Protein AF-A0A953WC59-F1 (afdb_monomer_lite)

pLDDT: mean 87.76, std 14.59, range [43.03, 98.75]

Sequence (164 aa):
MSSVAFHPDHATNGLLYVVTGEAIPNGKTPHYSAPQDETPNAFDNVLYEFRVSAGDPDQVDPASKRELLRVRRPSGSHTMSDLVFGGDGFLYVSLGDGGLTPTGTPTGFYANGQDTSNPFGCVLRLDVDAIGPNGRYAIPPDNPFAGGVGGIPELFAWGLRNPW

Radius of gyration: 16.16 Å; chains: 1; bounding box: 38×31×48 Å

Foldseek 3Di:
DKEKDAQPVCVPFQKMKMKDKDFQDPDDDFPEEQDDDDDFDRIKIWMWMWGADPVDSVHTDPVRIDTQGIYGAREPPQAWDYWDQDPVRWIKTDTAQRDDDDPPDPDPRRQSLVQQAGRHQFIFTWAQVDQPPVRGTAQDCPAPCCVVPRHHSRGRHGPHHRDD

Secondary structure (DSSP, 8-state):
--EEEE-TTHHHH-EEEEEEEEE--TTPPPSEEPPPSS---SEEEEEEEEEEETTEEEEE-GGG-EEEEEEE-SSSSS-EEEEEE-TTSPEEEEE-------SS---TTS-GGG-TTSSSSEEEEEB-SS--TTSS-BPPTTSTTTTSSSS-TTEEEE--S---

Structure (mmCIF, N/CA/C/O backbone):
data_AF-A0A953WC59-F1
#
_entry.id   AF-A0A953WC59-F1
#
loop_
_atom_site.group_PDB
_atom_site.id
_atom_site.type_symbol
_atom_site.label_atom_id
_atom_site.label_alt_id
_atom_site.label_comp_id
_atom_site.label_asym_id
_atom_site.label_entity_id
_atom_site.label_seq_id
_atom_site.pdbx_PDB_ins_code
_atom_site.Cartn_x
_atom_site.Cartn_y
_atom_site.Cartn_z
_atom_site.occupancy
_atom_site.B_iso_or_equiv
_atom_site.auth_seq_id
_atom_site.auth_comp_id
_atom_site.auth_asym_id
_atom_site.auth_atom_id
_atom_site.pdbx_PDB_model_num
ATOM 1 N N . MET A 1 1 ? -0.828 13.401 -5.218 1.00 60.66 1 MET A N 1
ATOM 2 C CA . MET A 1 1 ? -2.238 13.136 -4.877 1.00 60.66 1 MET A CA 1
ATOM 3 C C . MET A 1 1 ? -2.265 12.275 -3.628 1.00 60.66 1 MET A C 1
ATOM 5 O O . MET A 1 1 ? -1.252 11.641 -3.341 1.00 60.66 1 MET A O 1
ATOM 9 N N . SER A 1 2 ? -3.365 12.324 -2.887 1.00 78.31 2 SER A N 1
ATOM 10 C CA . SER A 1 2 ? -3.596 11.504 -1.699 1.00 78.31 2 SER A CA 1
ATOM 11 C C . SER A 1 2 ? -4.987 10.891 -1.832 1.00 78.31 2 SER A C 1
ATOM 13 O O . SER A 1 2 ? -5.906 11.600 -2.237 1.00 78.31 2 SER A O 1
ATOM 15 N N . SER A 1 3 ? -5.122 9.603 -1.529 1.00 93.69 3 SER A N 1
ATOM 16 C CA . SER A 1 3 ? -6.393 8.863 -1.533 1.00 93.69 3 SER A CA 1
ATOM 17 C C . SER A 1 3 ? -6.604 8.221 -0.162 1.00 93.69 3 SER A C 1
ATOM 19 O O . SER A 1 3 ? -5.647 8.052 0.606 1.00 93.69 3 SER A O 1
ATOM 21 N N . VAL A 1 4 ? -7.860 7.916 0.153 1.00 95.94 4 VAL A N 1
ATOM 22 C CA . VAL A 1 4 ? -8.286 7.286 1.401 1.00 95.94 4 VAL A CA 1
ATOM 23 C C . VAL A 1 4 ? -9.277 6.169 1.101 1.00 95.94 4 VAL A C 1
ATOM 25 O O . VAL A 1 4 ? -10.195 6.355 0.307 1.00 95.94 4 VAL A O 1
ATOM 28 N N . ALA A 1 5 ? -9.119 5.032 1.772 1.00 97.69 5 ALA A N 1
ATOM 29 C CA . ALA A 1 5 ? -10.076 3.934 1.739 1.00 97.69 5 ALA A CA 1
ATOM 30 C C . ALA A 1 5 ? -10.413 3.490 3.162 1.00 97.69 5 ALA A C 1
ATOM 32 O O . ALA A 1 5 ? -9.525 3.335 3.999 1.00 97.69 5 ALA A O 1
ATOM 33 N N . PHE A 1 6 ? -11.693 3.266 3.434 1.00 97.94 6 PHE A N 1
ATOM 34 C CA . PHE A 1 6 ? -12.138 2.635 4.673 1.00 97.94 6 PHE A CA 1
ATOM 35 C C . PHE A 1 6 ? -12.116 1.122 4.503 1.00 97.94 6 PHE A C 1
ATOM 37 O O . PHE A 1 6 ? -12.484 0.619 3.441 1.00 97.94 6 PHE A O 1
ATOM 44 N N . HIS A 1 7 ? -11.708 0.407 5.548 1.00 98.50 7 HIS A N 1
ATOM 45 C CA . HIS A 1 7 ? -11.833 -1.044 5.573 1.00 98.50 7 HIS A CA 1
ATOM 46 C C . HIS A 1 7 ? -13.302 -1.462 5.352 1.00 98.50 7 HIS A C 1
ATOM 48 O O . HIS A 1 7 ? -14.191 -0.768 5.858 1.00 98.50 7 HIS A O 1
ATOM 54 N N . PRO A 1 8 ? -13.601 -2.585 4.671 1.00 98.44 8 PRO A N 1
ATOM 55 C CA . PRO A 1 8 ? -14.975 -3.075 4.521 1.00 98.44 8 PRO A CA 1
ATOM 56 C C . PRO A 1 8 ? -15.700 -3.227 5.867 1.00 98.44 8 PRO A C 1
ATOM 58 O O . PRO A 1 8 ? -16.866 -2.866 6.003 1.00 98.44 8 PRO A O 1
ATOM 61 N N . ASP A 1 9 ? -14.953 -3.646 6.888 1.00 97.75 9 ASP A N 1
ATOM 62 C CA . ASP A 1 9 ? -15.405 -3.758 8.279 1.00 97.75 9 ASP A CA 1
ATOM 63 C C . ASP A 1 9 ? -15.117 -2.512 9.144 1.00 97.75 9 ASP A C 1
ATOM 65 O O . ASP A 1 9 ? -15.052 -2.609 10.369 1.00 97.75 9 ASP A O 1
ATOM 69 N N . HIS A 1 10 ? -14.955 -1.320 8.556 1.00 97.56 10 HIS A N 1
ATOM 70 C CA . HIS A 1 10 ? -14.622 -0.093 9.302 1.00 97.56 10 HIS A CA 1
ATOM 71 C C . HIS A 1 10 ? -15.570 0.179 10.479 1.00 97.56 10 HIS A C 1
ATOM 73 O O . HIS A 1 10 ? -15.134 0.626 11.536 1.00 97.56 10 HIS A O 1
ATOM 79 N N . ALA A 1 11 ? -16.859 -0.144 10.341 1.00 95.50 11 ALA A N 1
ATOM 80 C CA . ALA A 1 11 ? -17.836 0.029 11.416 1.00 95.50 11 ALA A CA 1
ATOM 81 C C . ALA A 1 11 ? -17.515 -0.787 12.685 1.00 95.50 11 ALA A C 1
ATOM 83 O O . ALA A 1 11 ? -17.990 -0.440 13.765 1.00 95.50 11 ALA A O 1
ATOM 84 N N . THR A 1 12 ? -16.734 -1.864 12.571 1.00 95.75 12 THR A N 1
ATOM 85 C CA . THR A 1 12 ? -16.360 -2.733 13.696 1.00 95.75 12 THR A CA 1
ATOM 86 C C . THR A 1 12 ? -14.880 -2.627 14.054 1.00 95.75 12 THR A C 1
ATOM 88 O O . THR A 1 12 ? -14.545 -2.690 15.236 1.00 95.75 12 THR A O 1
ATOM 91 N N . ASN A 1 13 ? -13.990 -2.445 13.073 1.00 96.50 13 ASN A N 1
ATOM 92 C CA . ASN A 1 13 ? -12.543 -2.412 13.301 1.00 96.50 13 ASN A CA 1
ATOM 93 C C . ASN A 1 13 ? -11.934 -0.999 13.303 1.00 96.50 13 ASN A C 1
ATOM 95 O O . ASN A 1 13 ? -10.804 -0.820 13.769 1.00 96.50 13 ASN A O 1
ATOM 99 N N . GLY A 1 14 ? -12.675 -0.001 12.812 1.00 97.62 14 GLY A N 1
ATOM 100 C CA . GLY A 1 14 ? -12.256 1.394 12.769 1.00 97.62 14 GLY A CA 1
ATOM 101 C C . GLY A 1 14 ? -11.068 1.680 11.849 1.00 97.62 14 GLY A C 1
ATOM 102 O O . GLY A 1 14 ? -10.428 2.714 12.023 1.00 97.62 14 GLY A O 1
ATOM 103 N N . LEU A 1 15 ? -10.719 0.771 10.932 1.00 98.38 15 LEU A N 1
ATOM 104 C CA . LEU A 1 15 ? -9.520 0.873 10.098 1.00 98.38 15 LEU A CA 1
ATOM 105 C C . LEU A 1 15 ? -9.747 1.687 8.820 1.00 98.38 15 LEU A C 1
ATOM 107 O O . LEU A 1 15 ? -10.731 1.509 8.098 1.00 98.38 15 LEU A O 1
ATOM 111 N N . LEU A 1 16 ? -8.776 2.539 8.506 1.00 98.06 16 LEU A N 1
ATOM 112 C CA . LEU A 1 16 ? -8.706 3.293 7.261 1.00 98.06 16 LEU A CA 1
ATOM 113 C C . LEU A 1 16 ? -7.269 3.361 6.744 1.00 98.06 16 LEU A C 1
ATOM 115 O O . LEU A 1 16 ? -6.303 3.304 7.507 1.00 98.06 16 LEU A O 1
ATOM 119 N N . TYR A 1 17 ? -7.144 3.528 5.436 1.00 98.25 17 TYR A N 1
ATOM 120 C CA . TYR A 1 17 ? -5.886 3.493 4.711 1.00 98.25 17 TYR A CA 1
ATOM 121 C C . TYR A 1 17 ? -5.707 4.791 3.953 1.00 98.25 17 TYR A C 1
ATOM 123 O O . TYR A 1 17 ? -6.645 5.280 3.330 1.00 98.25 17 TYR A O 1
ATOM 131 N N . VAL A 1 18 ? -4.504 5.350 4.005 1.00 96.69 18 VAL A N 1
ATOM 132 C CA . VAL A 1 18 ? -4.177 6.621 3.361 1.00 96.69 18 VAL A CA 1
ATOM 133 C C . VAL A 1 18 ? -2.921 6.446 2.538 1.00 96.69 18 VAL A C 1
ATOM 135 O O . VAL A 1 18 ? -1.891 6.016 3.057 1.00 96.69 18 VAL A O 1
ATOM 138 N N . VAL A 1 19 ? -2.981 6.851 1.274 1.00 94.44 19 VAL A N 1
ATOM 139 C CA . VAL A 1 19 ? -1.781 7.065 0.475 1.00 94.44 19 VAL A CA 1
ATOM 140 C C . VAL A 1 19 ? -1.440 8.544 0.463 1.00 94.44 19 VAL A C 1
ATOM 142 O O . VAL A 1 19 ? -2.303 9.398 0.263 1.00 94.44 19 VAL A O 1
ATOM 145 N N . THR A 1 20 ? -0.168 8.867 0.668 1.00 92.06 20 THR A N 1
ATOM 146 C CA . THR A 1 20 ? 0.317 10.244 0.588 1.00 92.06 20 THR A CA 1
ATOM 147 C C . THR A 1 20 ? 1.739 10.327 0.040 1.00 92.06 20 THR A C 1
ATOM 149 O O . THR A 1 20 ? 2.443 9.326 -0.094 1.00 92.06 20 THR A O 1
ATOM 152 N N . GLY A 1 21 ? 2.156 11.544 -0.308 1.00 90.06 21 GLY A N 1
ATOM 153 C CA . GLY A 1 21 ? 3.548 11.862 -0.593 1.00 90.06 21 GLY A CA 1
ATOM 154 C C . GLY A 1 21 ? 4.258 12.402 0.637 1.00 90.06 21 GLY A C 1
ATOM 155 O O . GLY A 1 21 ? 3.756 13.325 1.270 1.00 90.06 21 GLY A O 1
ATOM 156 N N . GLU A 1 22 ? 5.446 11.890 0.928 1.00 89.25 22 GLU A N 1
ATOM 157 C CA . GLU A 1 22 ? 6.306 12.419 1.989 1.00 89.25 22 GLU A CA 1
ATOM 158 C C . GLU A 1 22 ? 7.644 12.839 1.414 1.00 89.25 22 GLU A C 1
ATOM 160 O O . GLU A 1 22 ? 8.202 12.111 0.596 1.00 89.25 22 GLU A O 1
ATOM 165 N N . ALA A 1 23 ? 8.174 13.986 1.849 1.00 88.25 23 ALA A N 1
ATOM 166 C CA . ALA A 1 23 ? 9.567 14.311 1.569 1.00 88.25 23 ALA A CA 1
ATOM 167 C C . ALA A 1 23 ? 10.449 13.201 2.153 1.00 88.25 23 ALA A C 1
ATOM 169 O O . ALA A 1 23 ? 10.152 12.745 3.258 1.00 88.25 23 ALA A O 1
ATOM 170 N N . ILE A 1 24 ? 11.492 12.765 1.438 1.00 80.00 24 ILE A N 1
ATOM 171 C CA . ILE A 1 24 ? 12.379 11.682 1.884 1.00 80.00 24 ILE A CA 1
ATOM 172 C C . ILE A 1 24 ? 12.882 12.033 3.288 1.00 80.00 24 ILE A C 1
ATOM 174 O O . ILE A 1 24 ? 13.677 12.967 3.435 1.00 80.00 24 ILE A O 1
ATOM 178 N N . PRO A 1 25 ? 12.448 11.309 4.333 1.00 65.38 25 PRO 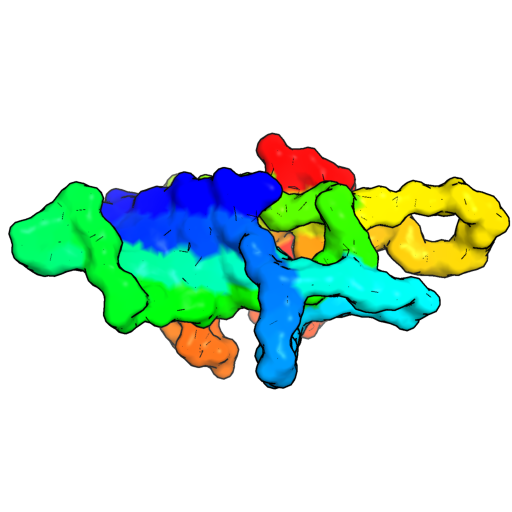A N 1
ATOM 179 C CA . PRO A 1 25 ? 12.965 11.542 5.667 1.00 65.38 25 PRO A CA 1
ATOM 180 C C . PRO A 1 25 ? 14.416 11.063 5.696 1.00 65.38 25 PRO A C 1
ATOM 182 O O . PRO A 1 25 ? 14.709 9.989 5.164 1.00 65.38 25 PRO A O 1
ATOM 185 N N . ASN A 1 26 ? 15.313 11.827 6.330 1.00 58.72 26 ASN A N 1
ATOM 186 C CA . ASN A 1 26 ? 16.713 11.443 6.543 1.00 58.72 26 ASN A CA 1
ATOM 187 C C . ASN A 1 26 ? 16.813 9.990 7.055 1.00 58.72 26 ASN A C 1
ATOM 189 O O . ASN A 1 26 ? 16.594 9.730 8.235 1.00 58.72 26 ASN A O 1
ATOM 193 N N . GLY A 1 27 ? 17.147 9.049 6.166 1.00 64.56 27 GLY A N 1
ATOM 194 C CA . GLY A 1 27 ? 17.501 7.672 6.519 1.00 64.56 27 GLY A CA 1
ATOM 195 C C . GLY A 1 27 ? 16.404 6.600 6.465 1.00 64.56 27 GLY A C 1
ATOM 196 O O . GLY A 1 27 ? 16.697 5.473 6.856 1.00 64.56 27 GLY A O 1
ATOM 197 N N . LYS A 1 28 ? 15.176 6.863 5.982 1.00 80.62 28 LYS A N 1
ATOM 198 C CA . LYS A 1 28 ? 14.216 5.759 5.747 1.00 80.62 28 LYS A CA 1
ATOM 199 C C . LYS A 1 28 ? 14.513 5.025 4.434 1.00 80.62 28 LYS A C 1
ATOM 201 O O . LYS A 1 28 ? 14.502 5.630 3.362 1.00 80.62 28 LYS A O 1
ATOM 206 N N . THR A 1 29 ? 14.723 3.713 4.521 1.00 87.06 29 THR A N 1
ATOM 207 C CA . THR A 1 29 ? 14.845 2.823 3.357 1.00 87.06 29 THR A CA 1
ATOM 208 C C . THR A 1 29 ? 13.453 2.516 2.791 1.00 87.06 29 THR A C 1
ATOM 210 O O . THR A 1 29 ? 12.600 2.053 3.552 1.00 87.06 29 THR A O 1
ATOM 213 N N . PRO A 1 30 ? 13.183 2.776 1.498 1.00 89.81 30 PRO A N 1
ATOM 214 C CA . PRO A 1 30 ? 11.923 2.393 0.865 1.00 89.81 30 PRO A CA 1
ATOM 215 C C . PRO A 1 30 ? 11.865 0.873 0.634 1.00 89.81 30 PRO A C 1
ATOM 217 O O . PRO A 1 30 ? 12.903 0.225 0.518 1.00 89.81 30 PRO A O 1
ATOM 220 N N . HIS A 1 31 ? 10.659 0.311 0.516 1.00 92.38 31 HIS A N 1
ATOM 221 C CA . HIS A 1 31 ? 10.465 -1.082 0.088 1.00 92.38 31 HIS A CA 1
ATOM 222 C C . HIS A 1 31 ? 10.858 -1.270 -1.373 1.00 92.38 31 HIS A C 1
ATOM 224 O O . HIS A 1 31 ? 11.502 -2.253 -1.719 1.00 92.38 31 HIS A O 1
ATOM 230 N N . TYR A 1 32 ? 10.496 -0.297 -2.210 1.00 90.19 32 TYR A N 1
ATOM 231 C CA . TYR A 1 32 ? 10.817 -0.287 -3.630 1.00 90.19 32 TYR A CA 1
ATOM 232 C C . TYR A 1 32 ? 11.371 1.066 -4.056 1.00 90.19 32 TYR A C 1
ATOM 234 O O . TYR A 1 32 ? 10.926 2.123 -3.601 1.00 90.19 32 TYR A O 1
ATOM 242 N N . SER A 1 33 ? 12.313 1.035 -4.988 1.00 84.25 33 SER A N 1
ATOM 243 C CA . SER A 1 33 ? 12.838 2.215 -5.662 1.00 84.25 33 SER A CA 1
ATOM 244 C C . SER A 1 33 ? 12.948 1.941 -7.147 1.00 84.25 33 SER A C 1
ATOM 246 O O . SER A 1 33 ? 13.307 0.834 -7.541 1.00 84.25 33 SER A O 1
ATOM 248 N N . ALA A 1 34 ? 12.675 2.955 -7.964 1.00 70.81 34 ALA A N 1
ATOM 249 C CA . ALA A 1 34 ? 12.973 2.862 -9.385 1.00 70.81 34 ALA A CA 1
ATOM 250 C C . ALA A 1 34 ? 14.483 2.636 -9.592 1.00 70.81 34 ALA A C 1
ATOM 252 O O . ALA A 1 34 ? 15.277 3.181 -8.814 1.00 70.81 34 ALA A O 1
ATOM 253 N N . PRO A 1 35 ? 14.890 1.877 -10.625 1.00 61.28 35 PRO A N 1
ATOM 254 C CA . PRO A 1 35 ? 16.278 1.847 -11.073 1.00 61.28 35 PRO A CA 1
ATOM 255 C C . PRO A 1 35 ? 16.749 3.286 -11.339 1.00 61.28 35 PRO A C 1
ATOM 257 O O . PRO A 1 35 ? 16.099 4.026 -12.076 1.00 61.28 35 PRO A O 1
ATOM 260 N N . GLN A 1 36 ? 17.819 3.723 -10.674 1.00 55.97 36 GLN A N 1
ATOM 261 C CA . GLN A 1 36 ? 18.289 5.111 -10.720 1.00 55.97 36 GLN A CA 1
ATOM 262 C C . GLN A 1 36 ? 19.367 5.309 -11.781 1.00 55.97 36 GLN A C 1
ATOM 264 O O . GLN A 1 36 ? 20.365 4.600 -11.754 1.00 55.97 36 GLN A O 1
ATOM 269 N N . ASP A 1 37 ? 19.208 6.351 -12.600 1.00 48.97 37 ASP A N 1
ATOM 270 C CA . ASP A 1 37 ? 20.336 7.071 -13.215 1.00 48.97 37 ASP A CA 1
ATOM 271 C C . ASP A 1 37 ? 20.224 8.606 -13.095 1.00 48.97 37 ASP A C 1
ATOM 273 O O . ASP A 1 37 ? 21.150 9.323 -13.459 1.00 48.97 37 ASP A O 1
ATOM 277 N N . GLU A 1 38 ? 19.154 9.152 -12.503 1.00 50.44 38 GLU A N 1
ATOM 278 C CA . GLU A 1 38 ? 19.040 10.596 -12.264 1.00 50.44 38 GLU A CA 1
ATOM 279 C C . GLU A 1 38 ? 18.522 10.907 -10.857 1.00 50.44 38 GLU A C 1
ATOM 281 O O . GLU A 1 38 ? 17.850 10.097 -10.214 1.00 50.44 38 GLU A O 1
ATOM 286 N N . THR A 1 39 ? 18.926 12.082 -10.369 1.00 53.12 39 THR A N 1
ATOM 287 C CA . THR A 1 39 ? 18.705 12.647 -9.030 1.00 53.12 39 THR A CA 1
ATOM 288 C C . THR A 1 39 ? 17.409 12.144 -8.380 1.00 53.12 39 THR A C 1
ATOM 290 O O . THR A 1 39 ? 16.337 12.404 -8.928 1.00 53.12 39 THR A O 1
ATOM 293 N N . PRO A 1 40 ? 17.461 11.453 -7.220 1.00 57.72 40 PRO A N 1
ATOM 294 C CA . PRO A 1 40 ? 16.250 10.979 -6.567 1.00 57.72 40 PRO A CA 1
ATOM 295 C C . PRO A 1 40 ? 15.287 12.147 -6.368 1.00 57.72 40 PRO A C 1
ATOM 297 O O . PRO A 1 40 ? 15.658 13.145 -5.743 1.00 57.72 40 PRO A O 1
ATOM 300 N N . ASN A 1 41 ? 14.052 12.024 -6.869 1.00 65.56 41 ASN A N 1
ATOM 301 C CA . ASN A 1 41 ? 12.999 12.941 -6.459 1.00 65.56 41 ASN A CA 1
ATOM 302 C C . ASN A 1 41 ? 12.952 12.934 -4.929 1.00 65.56 41 ASN A C 1
ATOM 304 O O . ASN A 1 41 ? 12.994 11.869 -4.317 1.00 65.56 41 ASN A O 1
ATOM 308 N N . ALA A 1 42 ? 12.845 14.108 -4.315 1.00 77.38 42 ALA A N 1
ATOM 309 C CA . ALA A 1 42 ? 12.883 14.280 -2.872 1.00 77.38 42 ALA A CA 1
ATOM 310 C C . ALA A 1 42 ? 11.648 13.712 -2.145 1.00 77.38 42 ALA A C 1
ATOM 312 O O . ALA A 1 42 ? 11.413 14.106 -1.009 1.00 77.38 42 ALA A O 1
ATOM 313 N N . PHE A 1 43 ? 10.855 12.818 -2.759 1.00 85.88 43 PHE A N 1
ATOM 314 C CA . PHE A 1 43 ? 9.601 12.306 -2.207 1.00 85.88 43 PHE A CA 1
ATOM 315 C C . PHE A 1 43 ? 9.404 10.791 -2.380 1.00 85.88 43 PHE A C 1
ATOM 317 O O . PHE A 1 43 ? 9.690 10.221 -3.434 1.00 85.88 43 PHE A O 1
ATOM 324 N N . ASP A 1 44 ? 8.793 10.168 -1.374 1.00 89.69 44 ASP A N 1
ATOM 325 C CA . ASP A 1 44 ? 8.259 8.805 -1.418 1.00 89.69 44 ASP A CA 1
ATOM 326 C C . ASP A 1 44 ? 6.727 8.831 -1.544 1.00 89.69 44 ASP A C 1
ATOM 328 O O . ASP A 1 44 ? 6.067 9.744 -1.044 1.00 89.69 44 ASP A O 1
ATOM 332 N N . ASN A 1 45 ? 6.148 7.808 -2.175 1.00 91.38 45 ASN A N 1
ATOM 333 C CA . ASN A 1 45 ? 4.762 7.422 -1.912 1.00 91.38 45 ASN A CA 1
ATOM 334 C C . ASN A 1 45 ? 4.729 6.544 -0.664 1.00 91.38 45 ASN A C 1
ATOM 336 O O . ASN A 1 45 ? 5.546 5.629 -0.543 1.00 91.38 45 ASN A O 1
ATOM 340 N N . VAL A 1 46 ? 3.781 6.796 0.232 1.00 94.19 46 VAL A N 1
ATOM 341 C CA . VAL A 1 46 ? 3.643 6.033 1.471 1.00 94.19 46 VAL A CA 1
ATOM 342 C C . VAL A 1 46 ? 2.188 5.650 1.678 1.00 94.19 46 VAL A C 1
ATOM 344 O O . VAL A 1 46 ? 1.314 6.514 1.632 1.00 94.19 46 VAL A O 1
ATOM 347 N N . LEU A 1 47 ? 1.953 4.360 1.909 1.00 97.31 47 LEU A N 1
ATOM 348 C CA . LEU A 1 47 ? 0.680 3.802 2.346 1.00 97.31 47 LEU A CA 1
ATOM 349 C C . LEU A 1 47 ? 0.708 3.619 3.859 1.00 97.31 47 LEU A C 1
ATOM 351 O O . LEU A 1 47 ? 1.560 2.902 4.394 1.00 97.31 47 LEU A O 1
ATOM 355 N N . TYR A 1 48 ? -0.252 4.237 4.528 1.00 97.31 48 TYR A N 1
ATOM 356 C CA . TYR A 1 48 ? -0.480 4.112 5.955 1.00 97.31 48 TYR A CA 1
ATOM 357 C C . TYR A 1 48 ? -1.803 3.418 6.242 1.00 97.31 48 TYR A C 1
ATOM 359 O O . TYR A 1 48 ? -2.777 3.628 5.528 1.00 97.31 48 TYR A O 1
ATOM 367 N N . GLU A 1 49 ? -1.830 2.662 7.332 1.00 98.31 49 GLU A N 1
ATOM 368 C CA . GLU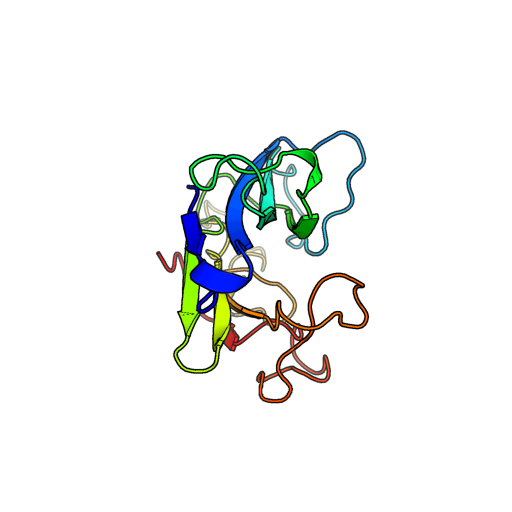 A 1 49 ? -3.041 2.280 8.050 1.00 98.31 49 GLU A CA 1
ATOM 369 C C . GLU A 1 49 ? -3.178 3.158 9.300 1.00 98.31 49 GLU A C 1
ATOM 371 O O . GLU A 1 49 ? -2.189 3.454 9.981 1.00 98.31 49 GLU A O 1
ATOM 376 N N . PHE A 1 50 ? -4.409 3.550 9.602 1.00 98.25 50 PHE A N 1
ATOM 377 C CA . PHE A 1 50 ? -4.813 4.205 10.838 1.00 98.25 50 PHE A CA 1
ATOM 378 C C . PHE A 1 50 ? -6.043 3.509 11.414 1.00 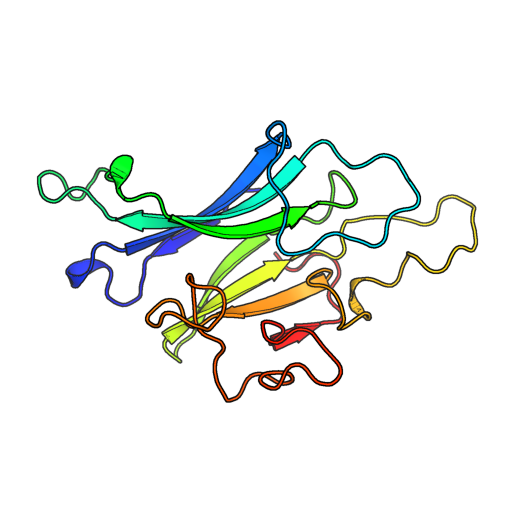98.25 50 PHE A C 1
ATOM 380 O O . PHE A 1 50 ? -6.772 2.808 10.710 1.00 98.25 50 PHE A O 1
ATOM 387 N N . ARG A 1 51 ? -6.305 3.774 12.692 1.00 98.19 51 ARG A N 1
ATOM 388 C CA . ARG A 1 51 ? -7.546 3.435 13.378 1.00 98.19 51 ARG A CA 1
ATOM 389 C C . ARG A 1 51 ? -8.204 4.696 13.933 1.00 98.19 51 ARG A C 1
ATOM 391 O O . ARG A 1 51 ? -7.505 5.589 14.416 1.00 98.19 51 ARG A O 1
ATOM 398 N N . VAL A 1 52 ? -9.532 4.765 13.894 1.00 97.75 52 VAL A N 1
ATOM 399 C CA . VAL A 1 52 ? -10.285 5.807 14.610 1.00 97.75 52 VAL A CA 1
ATOM 400 C C . VAL A 1 52 ? -10.120 5.679 16.128 1.00 97.75 52 VAL A C 1
ATOM 402 O O . VAL A 1 52 ? -9.890 4.593 16.665 1.00 97.75 52 VAL A O 1
ATOM 405 N N . SER A 1 53 ? -10.205 6.801 16.831 1.00 95.69 53 SER A N 1
ATOM 406 C CA . SER A 1 53 ? -10.117 6.866 18.283 1.00 95.69 53 SER A CA 1
ATOM 407 C C . SER A 1 53 ? -11.296 6.137 18.919 1.00 95.69 53 SER A C 1
ATOM 409 O O . SER A 1 53 ? -12.447 6.309 18.525 1.00 95.69 53 SER A O 1
ATOM 411 N N . ALA A 1 54 ? -11.029 5.367 19.976 1.00 90.69 54 ALA A N 1
ATOM 412 C CA . ALA A 1 54 ? -12.079 4.682 20.730 1.00 90.69 54 ALA A CA 1
ATOM 413 C C . ALA A 1 54 ? -13.060 5.653 21.419 1.00 90.69 54 ALA A C 1
ATOM 415 O O . ALA A 1 54 ? -14.177 5.261 21.749 1.00 90.69 54 ALA A O 1
ATOM 416 N N . GLY A 1 55 ? -12.634 6.898 21.672 1.00 93.00 55 GLY A N 1
ATOM 417 C CA . GLY A 1 55 ? -13.452 7.928 22.320 1.00 93.00 55 GLY A CA 1
ATOM 418 C C . GLY A 1 55 ? -14.149 8.889 21.356 1.00 93.00 55 GLY A C 1
ATOM 419 O O . GLY A 1 55 ? -15.034 9.620 21.792 1.00 93.00 55 GLY A O 1
ATOM 420 N N . ASP A 1 56 ? -13.751 8.902 20.082 1.00 94.75 56 ASP A N 1
ATOM 421 C CA . ASP A 1 56 ? -14.314 9.781 19.055 1.00 94.75 56 ASP A CA 1
ATOM 422 C C . ASP A 1 56 ? -14.140 9.138 17.663 1.00 94.75 56 ASP A C 1
ATOM 424 O O . ASP A 1 56 ? -13.033 9.169 17.115 1.00 94.75 56 ASP A O 1
ATOM 428 N N . PRO A 1 57 ? -15.198 8.537 17.084 1.00 91.06 57 PRO A N 1
ATOM 429 C CA . PRO A 1 57 ? -15.117 7.876 15.782 1.00 91.06 57 PRO A CA 1
ATOM 430 C C . PRO A 1 57 ? -14.892 8.851 14.613 1.00 91.06 57 PRO A C 1
ATOM 432 O O . PRO A 1 57 ? -14.562 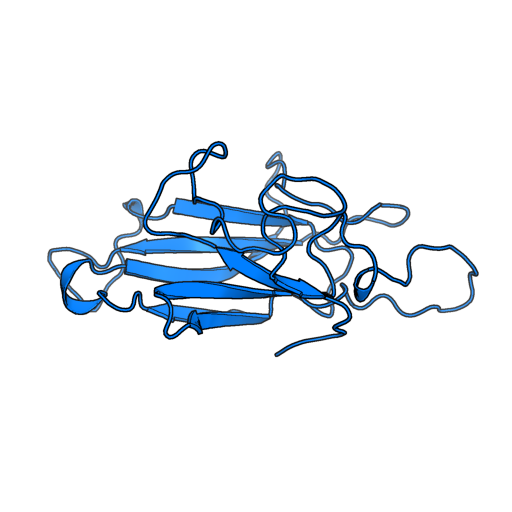8.393 13.521 1.00 91.06 57 PRO A O 1
ATOM 435 N N . ASP A 1 58 ? -15.014 10.166 14.833 1.00 93.94 58 ASP A N 1
ATOM 436 C CA . ASP A 1 58 ? -14.733 11.197 13.827 1.00 93.94 58 ASP A CA 1
ATOM 437 C C . ASP A 1 58 ? -13.254 11.640 13.834 1.00 93.94 58 ASP A C 1
ATOM 439 O O . ASP A 1 58 ? -12.848 12.510 13.057 1.00 93.94 58 ASP A O 1
ATOM 443 N N . GLN A 1 59 ? -12.414 11.036 14.686 1.00 96.12 59 GLN A N 1
ATOM 444 C CA . GLN A 1 59 ? -10.981 11.325 14.768 1.00 96.12 59 GLN A CA 1
ATOM 445 C C . GLN A 1 59 ? -10.134 10.063 14.636 1.00 96.12 59 GLN A C 1
ATOM 447 O O . GLN A 1 59 ? -10.398 9.050 15.273 1.00 96.12 59 GLN A O 1
ATOM 452 N N . VAL A 1 60 ? -9.047 10.136 13.865 1.00 96.62 60 VAL A N 1
ATOM 453 C CA . VAL A 1 60 ? -8.013 9.090 13.855 1.00 96.62 60 VAL A CA 1
ATOM 454 C C . VAL A 1 60 ? -7.152 9.174 15.111 1.00 96.62 60 VAL A C 1
ATOM 456 O O . VAL A 1 60 ? -6.769 10.269 15.515 1.00 96.62 60 VAL A O 1
ATOM 459 N N . ASP A 1 61 ? -6.797 8.034 15.704 1.00 97.31 61 ASP A N 1
ATOM 460 C CA . ASP A 1 61 ? -5.766 7.972 16.740 1.00 97.31 61 ASP A CA 1
ATOM 461 C C . ASP A 1 61 ? -4.381 8.080 16.075 1.00 97.31 61 ASP A C 1
ATOM 463 O O . ASP A 1 61 ? -3.962 7.144 15.385 1.00 97.31 61 ASP A O 1
ATOM 467 N N . PRO A 1 62 ? -3.612 9.169 16.271 1.00 95.12 62 PRO A N 1
ATOM 468 C CA . PRO A 1 62 ? -2.301 9.310 15.644 1.00 95.12 62 PRO A CA 1
ATOM 469 C C . PRO A 1 62 ? -1.295 8.240 16.088 1.00 95.12 62 PRO A C 1
ATOM 471 O O . PRO A 1 62 ? -0.358 7.942 15.341 1.00 95.12 62 PRO A O 1
ATOM 474 N N . ALA A 1 63 ? -1.474 7.654 17.279 1.00 96.94 63 ALA A N 1
ATOM 475 C CA . ALA A 1 63 ? -0.619 6.588 17.792 1.00 96.94 63 ALA A CA 1
ATOM 476 C C . ALA A 1 63 ? -0.857 5.246 17.079 1.00 96.94 63 ALA A C 1
ATOM 478 O O . ALA A 1 63 ? 0.021 4.385 17.096 1.00 96.94 63 ALA A O 1
ATOM 479 N N . SER A 1 64 ? -1.998 5.084 16.400 1.00 97.50 64 SER A N 1
ATOM 480 C CA . SER A 1 64 ? -2.331 3.879 15.629 1.00 97.50 64 SER A CA 1
ATOM 481 C C . SER A 1 64 ? -1.603 3.775 14.282 1.00 97.50 64 SER A C 1
ATOM 483 O O . SER A 1 64 ? -1.646 2.724 13.644 1.00 97.50 64 SER A O 1
ATOM 485 N N . LYS A 1 65 ? -0.932 4.849 13.839 1.00 96.75 65 LYS A N 1
ATOM 486 C CA . LYS A 1 65 ? -0.314 4.939 12.511 1.00 96.75 65 LYS A CA 1
ATOM 487 C C . LYS A 1 65 ? 0.657 3.785 12.249 1.00 96.75 65 LYS A C 1
ATOM 489 O O . LYS A 1 65 ? 1.723 3.715 12.865 1.00 96.75 65 LYS A O 1
ATOM 494 N N . ARG A 1 66 ? 0.367 2.968 11.233 1.00 97.12 66 ARG A N 1
ATOM 495 C CA . ARG A 1 66 ? 1.259 1.907 10.744 1.00 97.12 66 ARG A CA 1
ATOM 496 C C . ARG A 1 66 ? 1.633 2.143 9.285 1.00 97.12 66 ARG A C 1
ATOM 498 O O . ARG A 1 66 ? 0.774 2.260 8.423 1.00 97.12 66 ARG A O 1
ATOM 505 N N . GLU A 1 67 ? 2.931 2.219 8.993 1.00 96.38 67 GLU A N 1
ATOM 506 C CA . GLU A 1 67 ? 3.431 2.270 7.611 1.00 96.38 67 GLU A CA 1
ATOM 507 C C . GLU A 1 67 ? 3.327 0.873 6.993 1.00 96.38 67 GLU A C 1
ATOM 509 O O . GLU A 1 67 ? 3.895 -0.075 7.539 1.00 96.38 67 GLU A O 1
ATOM 514 N N . LEU A 1 68 ? 2.620 0.732 5.875 1.00 97.31 68 LEU A N 1
ATOM 515 C CA . LEU A 1 68 ? 2.482 -0.544 5.173 1.00 97.31 68 LEU A CA 1
ATOM 516 C C . LEU A 1 68 ? 3.486 -0.653 4.029 1.00 97.31 68 LEU A C 1
ATOM 518 O O . LEU A 1 68 ? 4.253 -1.611 3.977 1.00 97.31 68 LEU A O 1
ATOM 522 N N . LEU A 1 69 ? 3.536 0.355 3.161 1.00 95.81 69 LEU A N 1
ATOM 523 C CA . LEU A 1 69 ? 4.359 0.345 1.956 1.00 95.81 69 LEU A CA 1
ATOM 524 C C . LEU A 1 69 ? 4.978 1.723 1.720 1.00 95.81 69 LEU A C 1
ATOM 526 O O . LEU A 1 69 ? 4.291 2.738 1.830 1.00 95.81 69 LEU A O 1
ATOM 530 N N . ARG A 1 70 ? 6.262 1.753 1.358 1.00 94.19 70 ARG A N 1
ATOM 531 C CA . ARG A 1 70 ? 6.990 2.960 0.957 1.00 94.19 70 ARG A CA 1
ATOM 532 C C . ARG A 1 70 ? 7.678 2.734 -0.382 1.00 94.19 70 ARG A C 1
ATOM 534 O O . ARG A 1 70 ? 8.496 1.828 -0.518 1.00 94.19 70 ARG A O 1
ATOM 541 N N . VAL A 1 71 ? 7.385 3.592 -1.355 1.00 92.06 71 VAL A N 1
ATOM 542 C CA . VAL A 1 71 ? 7.947 3.522 -2.710 1.00 92.06 71 VAL A CA 1
ATOM 543 C C . VAL A 1 71 ? 8.641 4.836 -3.044 1.00 92.06 71 VAL A C 1
ATOM 545 O O . VAL A 1 71 ? 7.996 5.885 -3.110 1.00 92.06 71 VAL A O 1
ATOM 548 N N . ARG A 1 72 ? 9.952 4.785 -3.291 1.00 89.38 72 ARG A N 1
ATOM 549 C CA . ARG A 1 72 ? 10.731 5.943 -3.743 1.00 89.38 72 ARG A CA 1
ATOM 550 C C . ARG A 1 72 ? 10.297 6.342 -5.142 1.00 89.38 72 ARG A C 1
ATOM 552 O O . ARG A 1 72 ? 10.399 5.541 -6.068 1.00 89.38 72 ARG A O 1
ATOM 559 N N . ARG A 1 73 ? 9.862 7.592 -5.311 1.00 83.00 73 ARG A N 1
ATOM 560 C CA . ARG A 1 73 ? 9.424 8.090 -6.616 1.00 83.00 73 ARG A CA 1
ATOM 561 C C . ARG A 1 73 ? 10.622 8.310 -7.549 1.00 83.00 73 ARG A C 1
ATOM 563 O O . ARG A 1 73 ? 11.603 8.913 -7.113 1.00 83.00 73 ARG A O 1
ATOM 570 N N . PRO A 1 74 ? 10.529 7.919 -8.830 1.00 79.56 74 PRO A N 1
ATOM 571 C CA . PRO A 1 74 ? 11.509 8.325 -9.836 1.00 79.56 74 PRO A CA 1
ATOM 572 C C . PRO A 1 74 ? 11.377 9.810 -10.201 1.00 79.56 74 PRO A C 1
ATOM 574 O O . PRO A 1 74 ? 12.375 10.462 -10.476 1.00 79.56 74 PRO A O 1
ATOM 577 N N . SER A 1 75 ? 10.161 10.370 -10.178 1.00 79.81 75 SER A N 1
ATOM 578 C CA . SER A 1 75 ? 9.903 11.771 -10.529 1.00 79.81 75 SER A CA 1
ATOM 579 C C . SER A 1 75 ? 8.718 12.358 -9.743 1.00 79.81 75 SER A C 1
ATOM 581 O O . SER A 1 75 ? 8.117 11.690 -8.896 1.00 79.81 75 SER A O 1
ATOM 583 N N . GLY A 1 76 ? 8.400 13.635 -9.977 1.00 79.12 76 GLY A N 1
ATOM 584 C CA . GLY A 1 76 ? 7.237 14.312 -9.393 1.00 79.12 76 GLY A CA 1
ATOM 585 C C . GLY A 1 76 ? 5.889 13.983 -10.053 1.00 79.12 76 GLY A C 1
ATOM 586 O O . GLY A 1 76 ? 4.862 14.434 -9.548 1.00 79.12 76 GLY A O 1
ATOM 587 N N . SER A 1 77 ? 5.870 13.228 -11.155 1.00 78.50 77 SER A N 1
ATOM 588 C CA . SER A 1 77 ? 4.673 12.897 -11.940 1.00 78.50 77 SER A CA 1
ATOM 589 C C . SER A 1 77 ? 4.329 11.399 -11.891 1.00 78.50 77 SER A C 1
ATOM 591 O O . SER A 1 77 ? 5.153 10.569 -11.517 1.00 78.50 77 SER A O 1
ATOM 593 N N . HIS A 1 78 ? 3.074 11.074 -12.237 1.00 86.56 78 HIS A N 1
ATOM 594 C CA . HIS A 1 78 ? 2.485 9.722 -12.246 1.00 86.56 78 HIS A CA 1
ATOM 595 C C . HIS A 1 78 ? 2.764 8.932 -10.955 1.00 86.56 78 HIS A C 1
ATOM 597 O O . HIS A 1 78 ? 3.534 7.971 -10.926 1.00 86.56 78 HIS A O 1
ATOM 603 N N . THR A 1 79 ? 2.162 9.392 -9.858 1.00 83.12 79 THR A N 1
ATOM 604 C CA . THR A 1 79 ? 2.409 8.870 -8.509 1.00 83.12 79 THR A CA 1
ATOM 605 C C . THR A 1 79 ? 1.461 7.721 -8.143 1.00 83.12 79 THR A C 1
ATOM 607 O O . THR A 1 79 ? 0.636 7.290 -8.945 1.00 83.12 79 THR A O 1
ATOM 610 N N . MET A 1 80 ? 1.564 7.223 -6.909 1.00 81.00 80 MET A N 1
ATOM 611 C CA . MET A 1 80 ? 0.518 6.389 -6.305 1.00 81.00 80 MET A CA 1
ATOM 612 C C . MET A 1 80 ? -0.753 7.235 -6.183 1.00 81.00 80 MET A C 1
ATOM 614 O O . MET A 1 80 ? -0.663 8.392 -5.748 1.00 81.00 80 MET A O 1
ATOM 618 N N . SER A 1 81 ? -1.876 6.719 -6.678 1.00 79.81 81 SER A N 1
ATOM 619 C CA . SER A 1 81 ? -3.038 7.555 -7.014 1.00 79.81 81 SER A CA 1
ATOM 620 C C . SER A 1 81 ? -4.271 7.183 -6.217 1.00 79.81 81 SER A C 1
ATOM 622 O O . SER A 1 81 ? -4.862 8.080 -5.619 1.00 79.81 81 SER A O 1
ATOM 624 N N . ASP A 1 82 ? -4.619 5.895 -6.170 1.00 91.88 82 ASP A N 1
ATOM 625 C CA . ASP A 1 82 ? -5.905 5.468 -5.633 1.00 91.88 82 ASP A CA 1
ATOM 626 C C . ASP A 1 82 ? -5.838 4.232 -4.728 1.00 91.88 82 ASP A C 1
ATOM 628 O O . ASP A 1 82 ? -4.916 3.413 -4.824 1.00 91.88 82 ASP A O 1
ATOM 632 N N . LEU A 1 83 ? -6.823 4.146 -3.833 1.00 96.56 83 LEU A N 1
ATOM 633 C CA . LEU A 1 83 ? -7.040 3.071 -2.875 1.00 96.56 83 LEU A CA 1
ATOM 634 C C . LEU A 1 83 ? -8.489 2.607 -2.964 1.00 96.56 83 LEU A C 1
ATOM 636 O O . LEU A 1 83 ? -9.412 3.395 -2.771 1.00 96.56 83 LEU A O 1
ATOM 640 N N . VAL A 1 84 ? -8.692 1.310 -3.169 1.00 96.94 84 VAL A N 1
ATOM 641 C CA . VAL A 1 84 ? -10.035 0.726 -3.177 1.00 96.94 84 VAL A CA 1
ATOM 642 C C . VAL A 1 84 ? -10.007 -0.688 -2.622 1.00 96.94 84 VAL A C 1
ATOM 644 O O . VAL A 1 84 ? -9.074 -1.443 -2.877 1.00 96.94 84 VAL A O 1
ATOM 647 N N . PHE A 1 85 ? -11.035 -1.060 -1.865 1.00 98.50 85 PHE A N 1
ATOM 648 C CA . PHE A 1 85 ? -11.254 -2.456 -1.504 1.00 98.50 85 PHE A CA 1
ATOM 649 C C . PHE A 1 85 ? -12.049 -3.156 -2.600 1.00 98.50 85 PHE A C 1
ATOM 651 O O . PHE A 1 85 ? -13.105 -2.675 -3.016 1.00 98.50 85 PHE A O 1
ATOM 658 N N . GLY A 1 86 ? -11.537 -4.292 -3.069 1.00 97.69 86 GLY A N 1
ATOM 659 C CA . GLY A 1 86 ? -12.278 -5.154 -3.980 1.00 97.69 86 GLY A CA 1
ATOM 660 C C . GLY A 1 86 ? -13.415 -5.880 -3.265 1.00 97.69 86 GLY A C 1
ATOM 661 O O . GLY A 1 86 ? -13.448 -5.986 -2.039 1.00 97.69 86 GLY A O 1
ATOM 662 N N . GLY A 1 87 ? -14.347 -6.440 -4.041 1.00 97.75 87 GLY A N 1
ATOM 663 C CA . GLY A 1 87 ? -15.398 -7.314 -3.498 1.00 97.75 87 GLY A CA 1
ATOM 664 C C . GLY A 1 87 ? -14.866 -8.627 -2.906 1.00 97.75 87 GLY A C 1
ATOM 665 O O . GLY A 1 87 ? -15.619 -9.368 -2.284 1.00 97.75 87 GLY A O 1
ATOM 666 N N . ASP A 1 88 ? -13.581 -8.909 -3.107 1.00 97.75 88 ASP A N 1
ATOM 667 C CA . ASP A 1 88 ? -12.829 -10.017 -2.526 1.00 97.75 88 ASP A CA 1
ATOM 668 C C . ASP A 1 88 ? -12.174 -9.674 -1.175 1.00 97.75 88 ASP A C 1
ATOM 670 O O . ASP A 1 88 ? -11.571 -10.549 -0.564 1.00 97.75 88 ASP A O 1
ATOM 674 N N . GLY A 1 89 ? -12.314 -8.433 -0.694 1.00 97.88 89 GLY A N 1
ATOM 675 C CA . GLY A 1 89 ? -11.818 -7.994 0.613 1.00 97.88 89 GLY A CA 1
ATOM 676 C C . GLY A 1 89 ? -10.371 -7.498 0.622 1.00 97.88 89 GLY A C 1
ATOM 677 O O . GLY A 1 89 ? -9.908 -7.019 1.651 1.00 97.88 89 GLY A O 1
ATOM 678 N N . PHE A 1 90 ? -9.657 -7.536 -0.506 1.00 98.75 90 PHE A N 1
ATOM 679 C CA . PHE A 1 90 ? -8.270 -7.072 -0.564 1.00 98.75 90 PHE A CA 1
ATOM 680 C C . PHE A 1 90 ? -8.162 -5.584 -0.899 1.00 98.75 90 PHE A C 1
ATOM 682 O O . PHE A 1 90 ? -9.010 -5.016 -1.593 1.00 98.75 90 PHE A O 1
ATOM 689 N N . LEU A 1 91 ? -7.083 -4.954 -0.428 1.00 98.69 91 LEU A N 1
ATOM 690 C CA . LEU A 1 91 ? -6.779 -3.560 -0.733 1.00 98.69 91 LEU A CA 1
ATOM 691 C C . LEU A 1 91 ? -6.037 -3.471 -2.068 1.00 98.69 91 LEU A C 1
ATOM 693 O O . LEU A 1 91 ? -4.926 -3.987 -2.213 1.00 98.69 91 LEU A O 1
ATOM 697 N N . TYR A 1 92 ? -6.631 -2.765 -3.022 1.00 98.38 92 TYR A N 1
ATOM 698 C CA . TYR A 1 92 ? -6.033 -2.439 -4.306 1.00 98.38 92 TYR A CA 1
ATOM 699 C C . TYR A 1 92 ? -5.404 -1.059 -4.256 1.00 98.38 92 TYR A C 1
ATOM 701 O O . TYR A 1 92 ? -6.002 -0.107 -3.750 1.00 98.38 92 TYR A O 1
ATOM 709 N N . VAL A 1 93 ? -4.198 -0.954 -4.809 1.00 97.69 93 VAL A N 1
ATOM 710 C CA . VAL A 1 93 ? -3.439 0.290 -4.795 1.00 97.69 93 VAL A CA 1
ATOM 711 C C . VAL A 1 93 ? -2.850 0.589 -6.158 1.00 97.69 93 VAL A C 1
ATOM 713 O O . VAL A 1 93 ? -2.051 -0.191 -6.674 1.00 97.69 93 VAL A O 1
ATOM 716 N N . SER A 1 94 ? -3.215 1.725 -6.744 1.00 95.25 94 SER A N 1
ATOM 717 C CA . SER A 1 94 ? -2.755 2.090 -8.082 1.00 95.25 94 SER A CA 1
ATOM 718 C C . SER A 1 94 ? -1.487 2.948 -8.042 1.00 95.25 94 SER A C 1
ATOM 720 O O . SER A 1 94 ? -1.363 3.891 -7.251 1.00 95.25 94 SER A O 1
ATOM 722 N N . LEU A 1 95 ? -0.519 2.621 -8.901 1.00 92.56 95 LEU A N 1
ATOM 723 C CA . LEU A 1 95 ? 0.742 3.346 -9.043 1.00 92.56 95 LEU A CA 1
ATOM 724 C C . LEU A 1 95 ? 0.998 3.687 -10.508 1.00 92.56 95 LEU A C 1
ATOM 726 O O . LEU A 1 95 ? 1.034 2.813 -11.370 1.00 92.56 95 LEU A O 1
ATOM 730 N N . GLY A 1 96 ? 1.219 4.971 -10.790 1.00 91.00 96 GLY A N 1
ATOM 731 C CA . GLY A 1 96 ? 1.701 5.416 -12.094 1.00 91.00 96 GLY A CA 1
ATOM 732 C C . GLY A 1 96 ? 3.116 4.926 -12.408 1.00 91.00 96 GLY A C 1
ATOM 733 O O . GLY A 1 96 ? 3.855 4.469 -11.535 1.00 91.00 96 GLY A O 1
ATOM 734 N N . ASP A 1 97 ? 3.499 5.017 -13.679 1.00 88.62 97 ASP A N 1
ATOM 735 C CA . ASP A 1 97 ? 4.814 4.596 -14.189 1.00 88.62 97 ASP A CA 1
ATOM 736 C C . ASP A 1 97 ? 5.974 5.514 -13.752 1.00 88.62 97 ASP A C 1
ATOM 738 O O . ASP A 1 97 ? 7.134 5.266 -14.087 1.00 88.62 97 ASP A O 1
ATOM 742 N N . GLY A 1 98 ? 5.675 6.577 -12.999 1.00 84.44 98 GLY A N 1
ATOM 743 C CA . GLY A 1 98 ? 6.652 7.559 -12.553 1.00 84.44 98 GLY A CA 1
ATOM 744 C C . GLY A 1 98 ? 6.934 8.691 -13.542 1.00 84.44 98 GLY A C 1
ATOM 745 O O . GLY A 1 98 ? 7.810 9.505 -13.267 1.00 84.44 98 GLY A O 1
ATOM 746 N N . GLY A 1 99 ? 6.222 8.774 -14.670 1.00 77.00 99 GLY A N 1
ATOM 747 C CA . GLY A 1 99 ? 6.055 9.991 -15.471 1.00 77.00 99 GLY A CA 1
ATOM 748 C C . GLY A 1 99 ? 7.294 10.522 -16.184 1.00 77.00 99 GLY A C 1
ATOM 749 O O . GLY A 1 99 ? 7.315 11.684 -16.598 1.00 77.00 99 GLY A O 1
ATOM 750 N N . LEU A 1 100 ? 8.302 9.673 -16.366 1.00 66.88 100 LEU A N 1
ATOM 751 C CA . LEU A 1 100 ? 9.484 9.980 -17.161 1.00 66.88 100 LEU A CA 1
ATOM 752 C C . LEU A 1 100 ? 9.117 9.967 -18.654 1.00 66.88 100 LEU A C 1
ATOM 754 O O . LEU A 1 100 ? 8.587 8.983 -19.167 1.00 66.88 100 LEU A O 1
ATOM 758 N N . THR A 1 101 ? 9.392 11.067 -19.361 1.00 55.69 101 THR A N 1
ATOM 759 C CA . THR A 1 101 ? 9.264 11.148 -20.827 1.00 55.69 101 THR A CA 1
ATOM 760 C C . THR A 1 101 ? 10.655 11.232 -21.458 1.00 55.69 101 THR A C 1
ATOM 762 O O . THR A 1 101 ? 11.530 11.890 -20.894 1.00 55.69 101 THR A O 1
ATOM 765 N N . PRO A 1 102 ? 10.899 10.582 -22.609 1.00 52.16 102 PRO A N 1
ATOM 766 C CA . PRO A 1 102 ? 12.203 10.602 -23.254 1.00 52.16 102 PRO A CA 1
ATOM 767 C C . PRO A 1 102 ? 12.423 11.949 -23.949 1.00 52.16 102 PRO A C 1
ATOM 769 O O . PRO A 1 102 ? 12.068 12.130 -25.113 1.00 52.16 102 PRO A O 1
ATOM 772 N N . THR A 1 103 ? 13.034 12.914 -23.267 1.00 47.88 103 THR A N 1
ATOM 773 C CA . THR A 1 103 ? 13.646 14.057 -23.953 1.00 47.88 103 THR A CA 1
ATOM 774 C C . THR A 1 103 ? 15.089 13.710 -24.308 1.00 47.88 103 THR A C 1
ATOM 776 O O . THR A 1 103 ? 16.018 14.091 -23.609 1.00 47.88 103 THR A O 1
ATOM 779 N N . GLY A 1 104 ? 15.274 12.986 -25.416 1.00 45.94 104 GLY A N 1
ATOM 780 C CA . GLY A 1 104 ? 16.536 13.009 -26.167 1.00 45.94 104 GLY A CA 1
ATOM 781 C C . GLY A 1 104 ? 17.607 11.955 -25.859 1.00 45.94 104 GLY A C 1
ATOM 782 O O . GLY A 1 104 ? 18.662 12.023 -26.487 1.00 45.94 104 GLY A O 1
ATOM 783 N N . THR A 1 105 ? 17.367 10.962 -24.999 1.00 46.12 105 THR A N 1
ATOM 784 C CA . THR A 1 105 ? 18.351 9.895 -24.711 1.00 46.12 105 THR A CA 1
ATOM 785 C C . THR A 1 105 ? 17.742 8.493 -24.858 1.00 46.12 105 THR A C 1
ATOM 787 O O . THR A 1 105 ? 16.674 8.233 -24.311 1.00 46.12 105 THR A O 1
ATOM 790 N N . PRO A 1 106 ? 18.387 7.559 -25.585 1.00 43.03 106 PRO A N 1
ATOM 791 C CA . PRO A 1 106 ? 17.919 6.185 -25.744 1.00 43.03 106 PRO A CA 1
ATOM 792 C C . PRO A 1 106 ? 18.433 5.302 -24.596 1.00 43.03 106 PRO A C 1
ATOM 794 O O . PRO A 1 106 ? 19.249 4.410 -24.812 1.00 43.03 106 PRO A O 1
ATOM 797 N N . THR A 1 107 ? 18.010 5.557 -23.359 1.00 47.09 107 THR A N 1
ATOM 798 C CA . THR A 1 107 ? 18.353 4.695 -22.214 1.00 47.09 107 THR A CA 1
ATOM 799 C C . THR A 1 107 ? 17.126 3.893 -21.770 1.00 47.09 107 THR A C 1
ATOM 801 O O . THR A 1 107 ? 16.008 4.381 -21.791 1.00 47.09 107 THR A O 1
ATOM 804 N N . GLY A 1 108 ? 17.286 2.610 -21.441 1.00 48.22 108 GLY A N 1
ATOM 805 C CA . GLY A 1 108 ? 16.196 1.635 -21.255 1.00 48.22 108 GLY A CA 1
ATOM 806 C C . GLY A 1 108 ? 15.288 1.819 -20.026 1.00 48.22 108 GLY A C 1
ATOM 807 O O . GLY A 1 108 ? 14.667 0.853 -19.600 1.00 48.22 108 GLY A O 1
ATOM 808 N N . PHE A 1 109 ? 15.192 3.022 -19.455 1.00 52.06 109 PHE A N 1
ATOM 809 C CA . PHE A 1 109 ? 14.484 3.321 -18.199 1.00 52.06 109 PHE A CA 1
ATOM 810 C C . PHE A 1 109 ? 13.008 3.724 -18.386 1.00 52.06 109 PHE A C 1
ATOM 812 O O . PHE A 1 109 ? 12.327 4.100 -17.436 1.00 52.06 109 PHE A O 1
ATOM 819 N N . TYR A 1 110 ? 12.496 3.659 -19.617 1.00 58.78 110 TYR A N 1
ATOM 820 C CA . TYR A 1 110 ? 11.203 4.241 -20.008 1.00 58.78 110 TYR A CA 1
ATOM 821 C C . TYR A 1 110 ? 10.040 3.237 -20.066 1.00 58.78 110 TYR A C 1
ATOM 823 O O . TYR A 1 110 ? 9.002 3.533 -20.653 1.00 58.78 110 TYR A O 1
ATOM 831 N N . ALA A 1 111 ? 10.197 2.048 -19.478 1.00 66.75 111 ALA A N 1
ATOM 832 C CA . ALA A 1 111 ? 9.219 0.961 -19.568 1.00 66.75 111 ALA A CA 1
ATOM 833 C C . ALA A 1 111 ? 8.799 0.411 -18.198 1.00 66.75 111 ALA A C 1
ATOM 835 O O . ALA A 1 111 ? 8.475 -0.766 -18.089 1.00 66.75 111 ALA A O 1
ATOM 836 N N . ASN A 1 112 ? 8.767 1.262 -17.169 1.00 79.31 112 ASN A N 1
ATOM 837 C CA . ASN A 1 112 ? 8.347 0.889 -15.816 1.00 79.31 112 ASN A CA 1
ATOM 838 C C . ASN A 1 112 ? 7.021 0.121 -15.796 1.00 79.31 112 ASN A C 1
ATOM 840 O O . ASN A 1 112 ? 6.940 -0.926 -15.175 1.00 79.31 112 ASN A O 1
ATOM 844 N N . GLY A 1 113 ? 6.025 0.566 -16.568 1.00 85.75 113 GLY A N 1
ATOM 845 C CA . GLY A 1 113 ? 4.750 -0.146 -16.644 1.00 85.75 113 GLY A CA 1
ATOM 846 C C . GLY A 1 113 ? 4.861 -1.586 -17.162 1.00 85.75 113 GLY A C 1
ATOM 847 O O . GLY A 1 113 ? 3.984 -2.383 -16.877 1.00 85.75 113 GLY A O 1
ATOM 848 N N . GLN A 1 114 ? 5.903 -1.955 -17.908 1.00 89.25 114 GLN A N 1
ATOM 849 C CA . GLN A 1 114 ? 6.113 -3.329 -18.390 1.00 89.25 114 GLN A CA 1
ATOM 850 C C . GLN A 1 114 ? 7.095 -4.130 -17.523 1.00 89.25 114 GLN A C 1
ATOM 852 O O . GLN A 1 114 ? 7.221 -5.338 -17.715 1.00 89.25 114 GLN A O 1
ATOM 857 N N . ASP A 1 115 ? 7.794 -3.481 -16.594 1.00 88.44 115 ASP A N 1
ATOM 858 C CA . ASP A 1 115 ? 8.773 -4.122 -15.725 1.00 88.44 115 ASP A CA 1
ATOM 859 C C . ASP A 1 115 ? 8.096 -4.643 -14.452 1.00 88.44 115 ASP A C 1
ATOM 861 O O . ASP A 1 115 ? 7.792 -3.899 -13.523 1.00 88.44 115 ASP A O 1
ATOM 865 N N . THR A 1 116 ? 7.891 -5.957 -14.395 1.00 93.94 116 THR A N 1
ATOM 866 C CA . THR A 1 116 ? 7.249 -6.640 -13.264 1.00 93.94 116 THR A CA 1
ATOM 867 C C . THR A 1 116 ? 8.130 -6.718 -12.016 1.00 93.94 116 THR A C 1
ATOM 869 O O . THR A 1 116 ? 7.653 -7.153 -10.966 1.00 93.94 116 THR A O 1
ATOM 872 N N . SER A 1 117 ? 9.402 -6.311 -12.089 1.00 91.88 117 SER A N 1
ATOM 873 C CA . SER A 1 117 ? 10.316 -6.297 -10.941 1.00 91.88 117 SER A CA 1
ATOM 874 C C . SER A 1 117 ? 10.140 -5.080 -10.027 1.00 91.88 117 SER A C 1
ATOM 876 O O . SER A 1 117 ? 10.778 -5.004 -8.975 1.00 91.88 117 SER A O 1
ATOM 878 N N . ASN A 1 118 ? 9.259 -4.141 -10.388 1.00 90.38 118 ASN A N 1
ATOM 879 C CA . ASN A 1 118 ? 9.002 -2.929 -9.621 1.00 90.38 118 ASN A CA 1
ATOM 880 C C . ASN A 1 118 ? 7.492 -2.587 -9.569 1.00 90.38 118 ASN A C 1
ATOM 882 O O . ASN A 1 118 ? 6.706 -3.134 -10.341 1.00 90.38 118 ASN A O 1
ATOM 886 N N . PRO A 1 119 ? 7.054 -1.703 -8.650 1.00 92.88 119 PRO A N 1
ATOM 887 C CA . PRO A 1 119 ? 5.640 -1.379 -8.479 1.00 92.88 119 PRO A CA 1
ATOM 888 C C . PRO A 1 119 ? 5.199 -0.146 -9.292 1.00 92.88 119 PRO A C 1
ATOM 890 O O . PRO A 1 119 ? 4.295 0.570 -8.865 1.00 92.88 119 PRO A O 1
ATOM 893 N N . PHE A 1 120 ? 5.829 0.182 -10.419 1.00 91.19 120 PHE A N 1
ATOM 894 C CA . PHE A 1 120 ? 5.452 1.351 -11.220 1.00 91.19 120 PHE A CA 1
ATOM 895 C C . PHE A 1 120 ? 4.566 0.954 -12.404 1.00 91.19 120 PHE A C 1
ATOM 897 O O . PHE A 1 120 ? 4.773 -0.065 -13.049 1.00 91.19 120 PHE A O 1
ATOM 904 N N . GLY A 1 121 ? 3.563 1.778 -12.708 1.00 92.06 121 GLY A N 1
ATOM 905 C CA . GLY A 1 121 ? 2.636 1.533 -13.816 1.00 92.06 121 GLY A CA 1
ATOM 906 C C . GLY A 1 121 ? 1.775 0.288 -13.602 1.00 92.06 121 GLY A C 1
ATOM 907 O O . GLY A 1 121 ? 1.582 -0.515 -14.518 1.00 92.06 121 GLY A O 1
ATOM 908 N N . CYS A 1 122 ? 1.272 0.117 -12.380 1.00 94.38 122 CYS A N 1
ATOM 909 C CA . CYS A 1 122 ? 0.633 -1.110 -11.927 1.00 94.38 122 CYS A CA 1
ATOM 910 C C . CYS A 1 122 ? -0.562 -0.864 -10.991 1.00 94.38 122 CYS A C 1
ATOM 912 O O . CYS A 1 122 ? -0.838 0.260 -10.561 1.00 94.38 122 CYS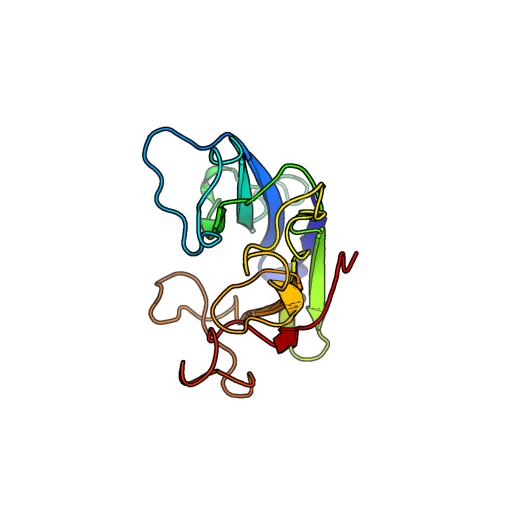 A O 1
ATOM 914 N N . VAL A 1 123 ? -1.265 -1.950 -10.683 1.00 97.75 123 VAL A N 1
ATOM 915 C CA . VAL A 1 123 ? -2.166 -2.077 -9.538 1.00 97.75 123 VAL A CA 1
ATOM 916 C C . VAL A 1 123 ? -1.604 -3.171 -8.641 1.00 97.75 123 VAL A C 1
ATOM 918 O O . VAL A 1 123 ? -1.388 -4.300 -9.089 1.00 97.75 123 VAL A O 1
ATOM 921 N N . LEU A 1 124 ? -1.375 -2.830 -7.378 1.00 98.19 124 LEU A N 1
ATOM 922 C CA . LEU A 1 124 ? -1.020 -3.767 -6.321 1.00 98.19 124 LEU A CA 1
ATOM 923 C C . LEU A 1 124 ? -2.290 -4.307 -5.662 1.00 98.19 124 LEU A C 1
ATOM 925 O O . LEU A 1 124 ? -3.276 -3.579 -5.580 1.00 98.19 124 LEU A O 1
ATOM 929 N N . ARG A 1 125 ? -2.257 -5.542 -5.157 1.00 98.62 125 ARG A N 1
ATOM 930 C CA . ARG A 1 125 ? -3.338 -6.153 -4.368 1.00 98.62 125 ARG A CA 1
ATOM 931 C C . ARG A 1 125 ? -2.755 -6.772 -3.104 1.00 98.62 125 ARG A C 1
ATOM 933 O O . ARG A 1 125 ? -1.909 -7.665 -3.188 1.00 98.62 125 ARG A O 1
ATOM 940 N N . LEU A 1 126 ? -3.177 -6.259 -1.951 1.00 98.69 126 LEU A N 1
ATOM 941 C CA . LEU A 1 126 ? -2.595 -6.537 -0.639 1.00 98.69 126 LEU A CA 1
ATOM 942 C C . LEU A 1 126 ? -3.638 -7.149 0.301 1.00 98.69 126 LEU A C 1
ATOM 944 O O . LEU A 1 126 ? -4.780 -6.690 0.345 1.00 98.69 126 LEU A O 1
ATOM 948 N N . ASP A 1 127 ? -3.217 -8.125 1.104 1.00 98.62 127 ASP A N 1
ATOM 949 C CA . ASP A 1 127 ? -3.990 -8.631 2.238 1.00 98.62 127 ASP A CA 1
ATOM 950 C C . ASP A 1 127 ? -3.580 -7.878 3.505 1.00 98.62 127 ASP A C 1
ATOM 952 O O . ASP A 1 127 ? -2.530 -8.133 4.095 1.00 98.62 127 ASP A O 1
ATOM 956 N N . VAL A 1 128 ? -4.394 -6.893 3.884 1.00 98.50 128 VAL A N 1
ATOM 957 C CA . VAL A 1 128 ? -4.144 -6.016 5.038 1.00 98.50 128 VAL A CA 1
ATOM 958 C C . VAL A 1 128 ? -4.695 -6.572 6.35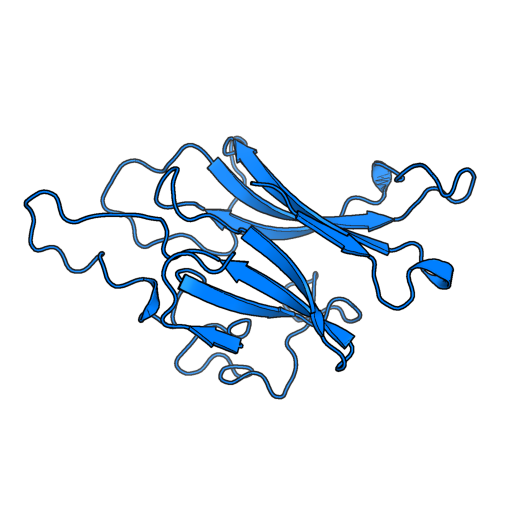4 1.00 98.50 128 VAL A C 1
ATOM 960 O O . VAL A 1 128 ? -4.372 -6.025 7.408 1.00 98.50 128 VAL A O 1
ATOM 963 N N . ASP A 1 129 ? -5.453 -7.669 6.304 1.00 98.12 129 ASP A N 1
ATOM 964 C CA . ASP A 1 129 ? -6.011 -8.350 7.478 1.00 98.12 129 ASP A CA 1
ATOM 965 C C . ASP A 1 129 ? -5.038 -9.367 8.087 1.00 98.12 129 ASP A C 1
ATOM 967 O O . ASP A 1 129 ? -5.192 -9.789 9.238 1.00 98.12 129 ASP A O 1
ATOM 971 N N . ALA A 1 130 ? -3.996 -9.743 7.343 1.00 97.19 130 ALA A N 1
ATOM 972 C CA . ALA A 1 130 ? -2.959 -10.658 7.792 1.00 97.19 130 ALA A CA 1
ATOM 973 C C . ALA A 1 130 ? -1.561 -10.024 7.776 1.00 97.19 130 ALA A C 1
ATOM 975 O O . ALA A 1 130 ? -1.229 -9.161 6.968 1.00 97.19 130 ALA A O 1
ATOM 976 N N . ILE A 1 131 ? -0.690 -10.499 8.669 1.00 96.31 131 ILE A N 1
ATOM 977 C CA . ILE A 1 131 ? 0.720 -10.101 8.704 1.00 96.31 131 ILE A CA 1
ATOM 978 C C . ILE A 1 131 ? 1.546 -11.119 7.921 1.00 96.31 131 ILE A C 1
ATOM 980 O O . ILE A 1 131 ? 1.710 -12.263 8.346 1.00 96.31 131 ILE A O 1
ATOM 984 N N . GLY A 1 132 ? 2.082 -10.693 6.779 1.00 95.31 132 GLY A N 1
ATOM 985 C CA . GLY A 1 132 ? 2.974 -11.501 5.957 1.00 95.31 132 GLY A CA 1
ATOM 986 C C . GLY A 1 132 ? 4.439 -11.452 6.405 1.00 95.31 132 GLY A C 1
ATOM 987 O O . GLY A 1 132 ? 4.782 -10.809 7.402 1.00 95.31 132 GLY A O 1
ATOM 988 N N . PRO A 1 133 ? 5.347 -12.076 5.630 1.00 93.31 133 PRO A N 1
ATOM 989 C CA . PRO A 1 133 ? 6.783 -12.110 5.929 1.00 93.31 133 PRO A CA 1
ATOM 990 C C . PRO A 1 133 ? 7.450 -10.730 6.036 1.00 93.31 133 PRO A C 1
ATOM 992 O O . PRO A 1 133 ? 8.486 -10.599 6.684 1.00 93.31 133 PRO A O 1
ATOM 995 N N . ASN A 1 134 ? 6.859 -9.691 5.432 1.00 91.69 134 ASN A N 1
ATOM 996 C CA . ASN A 1 134 ? 7.333 -8.306 5.542 1.00 91.69 134 ASN A CA 1
ATOM 997 C C . ASN A 1 134 ? 6.957 -7.628 6.880 1.00 91.69 134 ASN A C 1
ATOM 999 O O . ASN A 1 134 ? 7.350 -6.482 7.113 1.00 91.69 134 ASN A O 1
ATOM 1003 N N . GLY A 1 135 ? 6.186 -8.309 7.739 1.00 95.50 135 GLY A N 1
ATOM 1004 C CA . GLY A 1 135 ? 5.737 -7.825 9.044 1.00 95.50 135 GLY A CA 1
ATOM 1005 C C . GLY A 1 135 ? 4.618 -6.778 9.002 1.00 95.50 135 GLY A C 1
ATOM 1006 O O . GLY A 1 135 ? 4.392 -6.113 10.011 1.00 95.50 135 GLY A O 1
ATOM 1007 N N . ARG A 1 136 ? 3.947 -6.578 7.858 1.00 96.25 136 ARG A N 1
ATOM 1008 C CA . ARG A 1 136 ? 3.002 -5.462 7.648 1.00 96.25 136 ARG A CA 1
ATOM 1009 C C . ARG A 1 136 ? 1.671 -5.872 7.031 1.00 96.25 136 ARG A C 1
ATOM 1011 O O . ARG A 1 136 ? 0.642 -5.427 7.527 1.00 96.25 136 ARG A O 1
ATOM 1018 N N . TYR A 1 137 ? 1.722 -6.651 5.956 1.00 98.19 137 TYR A N 1
ATOM 1019 C CA . TYR A 1 137 ? 0.576 -7.155 5.196 1.00 98.19 137 TYR A CA 1
ATOM 1020 C C . TYR A 1 137 ? 0.957 -8.502 4.570 1.00 98.19 137 TYR A C 1
ATOM 1022 O O . TYR A 1 137 ? 2.145 -8.787 4.389 1.00 98.19 137 TYR A O 1
ATOM 1030 N N . ALA A 1 138 ? -0.017 -9.342 4.255 1.00 98.50 138 ALA A N 1
ATOM 1031 C CA . ALA A 1 138 ? 0.190 -10.580 3.522 1.00 98.50 138 ALA A CA 1
ATOM 1032 C C . ALA A 1 138 ? -0.012 -10.385 2.013 1.00 98.50 138 ALA A C 1
ATOM 1034 O O . ALA A 1 138 ? -0.505 -9.361 1.535 1.00 98.50 138 ALA A O 1
ATOM 1035 N N . ILE A 1 139 ? 0.427 -11.384 1.251 1.00 98.62 139 ILE A N 1
ATOM 1036 C CA . ILE A 1 139 ? 0.230 -11.439 -0.194 1.00 98.62 139 ILE A CA 1
ATOM 1037 C C . ILE A 1 139 ? -0.938 -12.384 -0.463 1.00 98.62 139 ILE A C 1
ATOM 1039 O O . ILE A 1 139 ? -0.856 -13.543 -0.043 1.00 98.62 139 ILE A O 1
ATOM 1043 N N . PRO A 1 140 ? -1.994 -11.935 -1.163 1.00 98.56 140 PRO A N 1
ATOM 1044 C CA . PRO A 1 140 ? -3.049 -12.830 -1.603 1.00 98.56 140 PRO A CA 1
ATOM 1045 C C . PRO A 1 140 ? -2.466 -14.002 -2.413 1.00 98.56 140 PRO A C 1
ATOM 1047 O O . PRO A 1 140 ? -1.667 -13.780 -3.329 1.00 98.56 140 PRO A O 1
ATOM 1050 N N . PRO A 1 141 ? -2.827 -15.256 -2.096 1.00 97.56 141 PRO A N 1
ATOM 1051 C CA . PRO A 1 141 ? -2.179 -16.438 -2.670 1.00 97.56 141 PRO A CA 1
ATOM 1052 C C . PRO A 1 141 ? -2.446 -16.619 -4.171 1.00 97.56 141 PRO A C 1
ATOM 1054 O O . PRO A 1 141 ? -1.717 -17.343 -4.845 1.00 97.56 141 PRO A O 1
ATOM 1057 N N . ASP A 1 142 ? -3.489 -15.974 -4.687 1.00 98.06 142 ASP A N 1
ATOM 1058 C CA . ASP A 1 142 ? -3.906 -15.947 -6.087 1.00 98.06 142 ASP A CA 1
ATOM 1059 C C . ASP A 1 142 ? -3.357 -14.734 -6.862 1.00 98.06 142 ASP A C 1
ATOM 1061 O O . ASP A 1 142 ? -3.695 -14.559 -8.034 1.00 98.06 142 ASP A O 1
ATOM 1065 N N . ASN A 1 143 ? -2.487 -13.908 -6.261 1.00 98.56 143 ASN A N 1
ATOM 1066 C CA . ASN A 1 143 ? -1.761 -12.893 -7.024 1.00 98.56 143 ASN A CA 1
ATOM 1067 C C . ASN A 1 143 ? -0.881 -13.560 -8.108 1.00 98.56 143 ASN A C 1
ATOM 1069 O O . ASN A 1 143 ? -0.239 -14.580 -7.831 1.00 98.56 143 ASN A O 1
ATOM 1073 N N . PRO A 1 144 ? -0.755 -12.958 -9.312 1.00 98.38 144 PRO A N 1
ATOM 1074 C CA . PRO A 1 144 ? 0.031 -13.500 -10.429 1.00 98.38 144 PRO A CA 1
ATOM 1075 C C . PRO A 1 144 ? 1.459 -13.924 -10.068 1.00 98.38 144 PRO A C 1
ATOM 1077 O O . PRO A 1 144 ? 1.980 -14.895 -10.614 1.00 98.38 144 PRO A O 1
ATOM 1080 N N . PHE A 1 145 ? 2.079 -13.201 -9.133 1.00 98.25 145 PHE A N 1
ATOM 1081 C CA . PHE A 1 145 ? 3.453 -13.418 -8.694 1.00 98.25 145 PHE A CA 1
ATOM 1082 C C . PHE A 1 145 ? 3.553 -13.724 -7.197 1.00 98.25 145 PHE A C 1
ATOM 1084 O O . PHE A 1 145 ? 4.590 -13.457 -6.599 1.00 98.25 145 PHE A O 1
ATOM 1091 N N . ALA A 1 146 ? 2.520 -14.308 -6.574 1.00 97.81 146 ALA A N 1
ATOM 1092 C CA . ALA A 1 146 ? 2.485 -14.548 -5.125 1.00 97.81 146 ALA A CA 1
ATOM 1093 C C . ALA A 1 146 ? 3.736 -15.275 -4.576 1.00 97.81 146 ALA A C 1
ATOM 1095 O O . ALA A 1 146 ? 4.178 -15.007 -3.461 1.00 97.81 146 ALA A O 1
ATOM 1096 N N . GLY A 1 147 ? 4.348 -16.157 -5.378 1.00 96.31 147 GLY A N 1
ATOM 1097 C CA . GLY A 1 147 ? 5.594 -16.861 -5.042 1.00 96.31 147 GLY A CA 1
ATOM 1098 C C . GLY A 1 147 ? 6.896 -16.072 -5.264 1.00 96.31 147 GLY A C 1
ATOM 1099 O O . GLY A 1 147 ? 7.971 -16.629 -5.061 1.00 96.31 147 GLY A O 1
ATOM 1100 N N . GLY A 1 148 ? 6.829 -14.817 -5.717 1.00 95.31 148 GLY A N 1
ATOM 1101 C CA . GLY A 1 148 ? 7.984 -13.952 -5.987 1.00 95.31 148 GLY A CA 1
ATOM 1102 C C . GLY A 1 148 ? 8.818 -14.343 -7.212 1.00 95.31 148 GLY A C 1
ATOM 1103 O O . GLY A 1 148 ? 9.983 -13.966 -7.310 1.00 95.31 148 GLY A O 1
ATOM 1104 N N . VAL A 1 149 ? 8.257 -15.127 -8.139 1.00 96.19 149 VAL A N 1
ATOM 1105 C CA . VAL A 1 149 ? 8.953 -15.587 -9.351 1.00 96.19 149 VAL A CA 1
ATOM 1106 C C . VAL A 1 149 ? 8.416 -14.837 -10.562 1.00 96.19 149 VAL A C 1
ATOM 1108 O O . VAL A 1 149 ? 7.239 -14.950 -10.873 1.00 96.19 149 VAL A O 1
ATOM 1111 N N . GLY A 1 150 ? 9.280 -14.111 -11.275 1.00 95.00 150 GLY A N 1
ATOM 1112 C CA . GLY A 1 150 ? 8.911 -13.383 -12.499 1.00 95.00 150 GLY A CA 1
ATOM 1113 C C . GLY A 1 150 ? 8.273 -12.005 -12.276 1.00 95.00 150 GLY A C 1
ATOM 1114 O O . GLY A 1 150 ? 8.040 -11.295 -13.251 1.00 95.00 150 GLY A O 1
ATOM 1115 N N . GLY A 1 151 ? 8.041 -11.604 -11.026 1.00 96.00 151 GLY A N 1
ATOM 1116 C CA . GLY A 1 151 ? 7.547 -10.280 -10.655 1.00 96.00 151 GLY A CA 1
ATOM 1117 C C . GLY A 1 151 ? 7.459 -10.104 -9.141 1.00 96.00 151 GLY A C 1
ATOM 1118 O O . GLY A 1 151 ? 7.689 -11.056 -8.388 1.00 96.00 151 GLY A O 1
ATOM 1119 N N . ILE A 1 152 ? 7.142 -8.889 -8.691 1.00 97.12 152 ILE A N 1
ATOM 1120 C CA . ILE A 1 152 ? 6.940 -8.619 -7.263 1.00 97.12 152 ILE A CA 1
ATOM 1121 C C . ILE A 1 152 ? 5.624 -9.245 -6.766 1.00 97.12 152 ILE A C 1
ATOM 1123 O O . ILE A 1 152 ? 4.623 -9.196 -7.489 1.00 97.12 152 ILE A O 1
ATOM 1127 N N . PRO A 1 153 ? 5.578 -9.803 -5.542 1.00 98.06 153 PRO A N 1
ATOM 1128 C CA . PRO A 1 153 ? 4.395 -10.512 -5.047 1.00 98.06 153 PRO A CA 1
ATOM 1129 C C . PRO A 1 153 ? 3.116 -9.670 -4.954 1.00 98.06 153 PRO A C 1
ATOM 1131 O O . PRO A 1 153 ? 2.011 -10.199 -5.073 1.00 98.06 153 PRO A O 1
ATOM 1134 N N . GLU A 1 154 ? 3.247 -8.361 -4.751 1.00 98.25 154 GLU A N 1
ATOM 1135 C CA . GLU A 1 154 ? 2.118 -7.439 -4.630 1.00 98.25 154 GLU A CA 1
ATOM 1136 C C . GLU A 1 154 ? 1.386 -7.170 -5.953 1.00 98.25 154 GLU A C 1
ATOM 1138 O O . GLU A 1 154 ? 0.266 -6.663 -5.931 1.00 98.25 154 GLU A O 1
ATOM 1143 N N . LEU A 1 155 ? 2.002 -7.456 -7.101 1.00 97.81 155 LEU A N 1
ATOM 1144 C CA . LEU A 1 155 ? 1.527 -7.003 -8.407 1.00 97.81 155 LEU A CA 1
ATOM 1145 C C . LEU A 1 155 ? 0.314 -7.814 -8.887 1.00 97.81 155 LEU A C 1
ATOM 1147 O O . LEU A 1 155 ? 0.399 -9.029 -9.058 1.00 97.81 155 LEU A O 1
ATOM 1151 N N . PHE A 1 156 ? -0.801 -7.127 -9.148 1.00 98.19 156 PHE A N 1
ATOM 1152 C CA . PHE A 1 156 ? -2.043 -7.717 -9.660 1.00 98.19 156 PHE A CA 1
ATOM 1153 C C . PHE A 1 156 ? -2.261 -7.421 -11.148 1.00 98.19 156 PHE A C 1
ATOM 1155 O O . PHE A 1 156 ? -2.636 -8.306 -11.913 1.00 98.19 156 PHE A O 1
ATOM 1162 N N . ALA A 1 157 ? -1.986 -6.187 -11.572 1.00 97.19 157 ALA A N 1
ATOM 1163 C CA . ALA A 1 157 ? -2.026 -5.769 -12.972 1.00 97.19 157 ALA A CA 1
ATOM 1164 C C . ALA A 1 157 ? -0.882 -4.792 -13.265 1.00 97.19 157 ALA A C 1
ATOM 1166 O O . ALA A 1 157 ? -0.476 -4.039 -12.386 1.00 97.19 157 ALA A O 1
ATOM 1167 N N . TRP A 1 158 ? -0.378 -4.778 -14.497 1.00 95.44 158 TRP A N 1
ATOM 1168 C CA . TRP A 1 158 ? 0.692 -3.884 -14.948 1.00 95.44 158 TRP A CA 1
ATOM 1169 C C . TRP A 1 158 ? 0.458 -3.451 -16.398 1.00 95.44 158 TRP A C 1
ATOM 1171 O O . TRP A 1 158 ? -0.512 -3.855 -17.038 1.00 95.44 158 TRP A O 1
ATOM 1181 N N . GLY A 1 159 ? 1.324 -2.588 -16.911 1.00 92.06 159 GLY A N 1
ATOM 1182 C CA . GLY A 1 159 ? 1.232 -1.999 -18.246 1.00 92.06 159 GLY A CA 1
ATOM 1183 C C . GLY A 1 159 ? 0.502 -0.660 -18.263 1.00 92.06 159 GLY A C 1
ATOM 1184 O O . GLY A 1 159 ? 0.097 -0.193 -19.326 1.00 92.06 159 GLY A O 1
ATOM 1185 N N . LEU A 1 160 ? 0.309 -0.046 -17.096 1.00 91.94 160 LEU A N 1
ATOM 1186 C CA . LEU A 1 160 ? -0.458 1.180 -16.922 1.00 91.94 160 LEU A CA 1
ATOM 1187 C C . LEU A 1 160 ? 0.470 2.399 -16.944 1.00 91.94 160 LEU A C 1
ATOM 1189 O O . LEU A 1 160 ? 1.634 2.324 -16.566 1.00 91.94 160 LEU A O 1
ATOM 1193 N N . ARG A 1 161 ? -0.063 3.549 -17.366 1.00 88.19 161 ARG A N 1
ATOM 1194 C CA . ARG A 1 161 ? 0.684 4.819 -17.401 1.00 88.19 161 ARG A CA 1
ATOM 1195 C C . ARG A 1 161 ? 0.445 5.650 -16.143 1.00 88.19 161 ARG A C 1
ATOM 1197 O O . ARG A 1 161 ? 1.362 5.933 -15.383 1.00 88.19 161 ARG A O 1
ATOM 1204 N N . ASN A 1 162 ? -0.806 6.039 -15.920 1.00 88.75 162 ASN A N 1
ATOM 1205 C CA . ASN A 1 162 ? -1.227 6.832 -14.766 1.00 88.75 162 ASN A CA 1
ATOM 1206 C C . ASN A 1 162 ? -2.649 6.408 -14.355 1.00 88.75 162 ASN A C 1
ATOM 1208 O O . ASN A 1 162 ? -3.601 7.104 -14.709 1.00 88.75 162 ASN A O 1
ATOM 1212 N N . PRO A 1 163 ? -2.804 5.220 -13.742 1.00 85.56 163 PRO A N 1
ATOM 1213 C CA . PRO A 1 163 ? -4.104 4.670 -13.371 1.00 85.56 163 PRO A CA 1
ATOM 1214 C C . PRO A 1 163 ? -4.655 5.385 -12.130 1.00 85.56 163 PRO A C 1
ATOM 1216 O O . PRO A 1 163 ? -4.361 5.014 -10.995 1.00 85.56 163 PRO A O 1
ATOM 1219 N N . TRP A 1 164 ? -5.406 6.449 -12.381 1.00 74.12 164 TRP A N 1
ATOM 1220 C CA . TRP A 1 164 ? -6.241 7.190 -11.434 1.00 74.12 164 TRP A CA 1
ATOM 1221 C C . TRP A 1 164 ? -7.700 6.742 -11.466 1.00 74.12 164 TRP A C 1
ATOM 1223 O O . TRP A 1 164 ? -8.149 6.256 -12.533 1.00 74.12 164 TRP A O 1
#